Protein AF-A0A085AGQ4-F1 (afdb_monomer_lite)

Foldseek 3Di:
DDDDDDDDDFDAWDWDDDPFKIWTFGCDPNDTDIDMDTPVCLCVWDDDPPDQWTWHWDQPDPVSPDIDIDTHGD

Sequence (74 aa):
MIHFRGAIVEDPCNIARTAENVAFSCYRDGVTKTSVYSLEQAEKGIKGNNAIAVVKMDYINPQKTLAVLRVDYQ

Structure (mmCIF, N/CA/C/O backbone):
data_AF-A0A085AGQ4-F1
#
_entry.id   AF-A0A085AGQ4-F1
#
loop_
_atom_site.group_PDB
_atom_site.id
_atom_site.type_symbol
_atom_site.label_atom_id
_atom_site.label_alt_id
_atom_site.label_comp_id
_atom_site.label_asym_id
_atom_site.label_entity_id
_atom_site.label_seq_id
_atom_site.pdbx_PDB_ins_code
_atom_site.Cartn_x
_atom_site.Cartn_y
_atom_site.Cartn_z
_atom_site.occupancy
_atom_site.B_iso_or_equiv
_atom_site.auth_seq_id
_atom_site.auth_comp_id
_atom_site.auth_asym_id
_atom_site.auth_atom_id
_atom_site.pdbx_PDB_model_num
ATOM 1 N N . MET A 1 1 ? 13.101 -34.718 -24.381 1.00 49.19 1 MET A N 1
ATOM 2 C CA . MET A 1 1 ? 13.744 -33.404 -24.170 1.00 49.19 1 MET A CA 1
ATOM 3 C C . MET A 1 1 ? 12.754 -32.549 -23.395 1.00 49.19 1 MET A C 1
ATOM 5 O O . MET A 1 1 ? 11.634 -32.402 -23.862 1.00 49.19 1 MET A O 1
ATOM 9 N N . ILE A 1 2 ? 13.099 -32.114 -22.182 1.00 58.88 2 ILE A N 1
ATOM 10 C CA . ILE A 1 2 ? 12.212 -31.317 -21.320 1.00 58.88 2 ILE A CA 1
ATOM 11 C C . ILE A 1 2 ? 12.791 -29.906 -21.274 1.00 58.88 2 ILE A C 1
ATOM 13 O O . ILE A 1 2 ? 13.950 -29.734 -20.906 1.00 58.88 2 ILE A O 1
ATOM 17 N N . HIS A 1 3 ? 11.999 -28.915 -21.677 1.00 58.59 3 HIS A N 1
ATOM 18 C CA . HIS A 1 3 ? 12.368 -27.508 -21.584 1.00 58.59 3 HIS A CA 1
ATOM 19 C C . HIS A 1 3 ? 11.613 -26.875 -20.423 1.00 58.59 3 HIS A C 1
ATOM 21 O O . HIS A 1 3 ? 10.384 -26.861 -20.415 1.00 58.59 3 HIS A O 1
ATOM 27 N N . PHE A 1 4 ? 12.353 -26.328 -19.465 1.00 73.44 4 PHE A N 1
ATOM 28 C CA . PHE A 1 4 ? 11.792 -25.504 -18.405 1.00 73.44 4 PHE A CA 1
ATOM 29 C C . PHE A 1 4 ? 11.845 -24.044 -18.852 1.00 73.44 4 PHE A C 1
ATOM 31 O O . PHE A 1 4 ? 12.906 -23.534 -19.209 1.00 73.44 4 PHE A O 1
ATOM 38 N N . ARG A 1 5 ? 10.687 -23.383 -18.867 1.00 72.81 5 ARG A N 1
ATOM 39 C CA . ARG A 1 5 ? 10.574 -21.932 -19.027 1.00 72.81 5 ARG A CA 1
ATOM 40 C C . ARG A 1 5 ? 10.189 -21.347 -17.678 1.00 72.81 5 ARG A C 1
ATOM 42 O O . ARG A 1 5 ? 9.210 -21.783 -17.082 1.00 72.81 5 ARG A O 1
ATOM 49 N N . GLY A 1 6 ? 10.955 -20.367 -17.228 1.00 63.44 6 GLY A N 1
ATOM 50 C CA . GLY A 1 6 ? 10.649 -19.547 -16.065 1.00 63.44 6 GLY A CA 1
ATOM 51 C C . GLY A 1 6 ? 11.014 -18.100 -16.370 1.00 63.44 6 GLY A C 1
ATOM 52 O O . GLY A 1 6 ? 11.863 -17.845 -17.224 1.00 63.44 6 GLY A O 1
ATOM 53 N N . ALA A 1 7 ? 10.359 -17.169 -15.690 1.00 67.94 7 ALA A N 1
ATOM 54 C CA . ALA A 1 7 ? 10.722 -15.760 -15.680 1.00 67.94 7 ALA A CA 1
ATOM 55 C C . ALA A 1 7 ? 11.074 -15.378 -14.240 1.00 67.94 7 ALA A C 1
ATOM 57 O O . ALA A 1 7 ? 10.386 -15.802 -13.311 1.00 67.94 7 ALA A O 1
ATOM 58 N N . ILE A 1 8 ? 12.139 -14.599 -14.057 1.00 63.59 8 ILE A N 1
ATOM 59 C CA . ILE A 1 8 ? 12.379 -13.908 -12.789 1.00 63.59 8 ILE A CA 1
ATOM 60 C C . ILE A 1 8 ? 11.440 -12.702 -12.805 1.00 63.59 8 ILE A C 1
ATOM 62 O O . ILE A 1 8 ? 11.605 -11.810 -13.634 1.00 63.59 8 ILE A O 1
ATOM 66 N N . VAL A 1 9 ? 10.409 -12.736 -11.965 1.00 64.62 9 VAL A N 1
ATOM 67 C CA . VAL A 1 9 ? 9.483 -11.613 -11.780 1.00 64.62 9 VAL A CA 1
ATOM 68 C C . VAL A 1 9 ? 10.055 -10.663 -10.733 1.00 64.62 9 VAL A C 1
ATOM 70 O O . VAL A 1 9 ? 10.768 -11.105 -9.833 1.00 64.62 9 VAL A O 1
ATOM 73 N N . GLU A 1 10 ? 9.783 -9.366 -10.872 1.00 63.91 10 GLU A N 1
ATOM 74 C CA . GLU A 1 10 ? 10.176 -8.383 -9.858 1.00 63.91 10 GLU A CA 1
ATOM 75 C C . GLU A 1 10 ? 9.531 -8.727 -8.505 1.00 63.91 10 GLU A C 1
ATOM 77 O O . GLU A 1 10 ? 8.411 -9.248 -8.450 1.00 63.91 10 GLU A O 1
ATOM 82 N N . ASP A 1 11 ? 10.250 -8.451 -7.414 1.00 69.25 11 ASP A N 1
ATOM 83 C CA . ASP A 1 11 ? 9.743 -8.675 -6.063 1.00 69.25 11 ASP A CA 1
ATOM 84 C C . ASP A 1 11 ? 8.458 -7.864 -5.814 1.00 69.25 11 ASP A C 1
ATOM 86 O O . ASP A 1 11 ? 8.331 -6.724 -6.281 1.00 69.25 11 ASP A O 1
ATOM 90 N N . PRO A 1 12 ? 7.498 -8.407 -5.042 1.00 70.25 12 PRO A N 1
ATOM 91 C CA . PRO A 1 12 ? 6.313 -7.656 -4.659 1.00 70.25 12 PRO A CA 1
ATOM 92 C C . PRO A 1 12 ? 6.712 -6.408 -3.867 1.00 70.25 12 PRO A C 1
ATOM 94 O O . PRO A 1 12 ? 7.670 -6.414 -3.091 1.00 70.25 12 PRO A O 1
ATOM 97 N N . C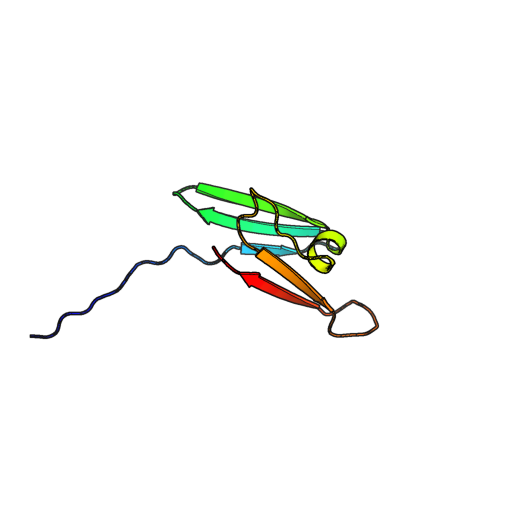YS A 1 13 ? 5.951 -5.324 -4.028 1.00 78.69 13 CYS A N 1
ATOM 98 C CA . CYS A 1 13 ? 6.237 -4.095 -3.294 1.00 78.69 13 CYS A CA 1
ATOM 99 C C . CYS A 1 13 ? 6.197 -4.322 -1.780 1.00 78.69 13 CYS A C 1
ATOM 101 O O . CYS A 1 13 ? 5.265 -4.930 -1.252 1.00 78.69 13 CYS A O 1
ATOM 103 N N . ASN A 1 14 ? 7.170 -3.756 -1.073 1.00 84.88 14 ASN A N 1
ATOM 104 C CA . ASN A 1 14 ? 7.176 -3.710 0.377 1.00 84.88 14 ASN A CA 1
ATOM 105 C C . ASN A 1 14 ? 6.171 -2.654 0.858 1.00 84.88 14 ASN A C 1
ATOM 107 O O . ASN 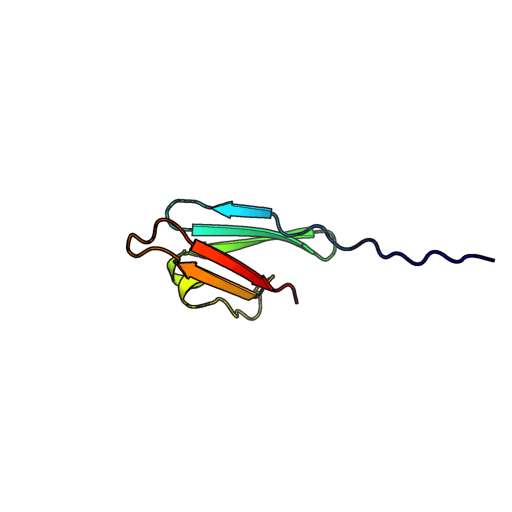A 1 14 ? 6.204 -1.508 0.402 1.00 84.88 14 ASN A O 1
ATOM 111 N N . ILE A 1 15 ? 5.269 -3.048 1.757 1.00 83.19 15 ILE A N 1
ATOM 112 C CA . ILE A 1 15 ? 4.196 -2.190 2.261 1.00 83.19 15 ILE A CA 1
ATOM 113 C C . ILE A 1 15 ? 4.460 -1.892 3.734 1.00 83.19 15 ILE A C 1
ATOM 115 O O . ILE A 1 15 ? 4.466 -2.800 4.564 1.00 83.19 15 ILE A O 1
ATOM 119 N N . ALA A 1 16 ? 4.615 -0.614 4.068 1.00 87.00 16 ALA A N 1
ATOM 120 C CA . ALA A 1 16 ? 4.734 -0.145 5.442 1.00 87.00 16 ALA A CA 1
ATOM 121 C C . ALA A 1 16 ? 3.527 0.724 5.806 1.00 87.00 16 ALA A C 1
ATOM 123 O O . ALA A 1 16 ? 3.148 1.623 5.058 1.00 87.00 16 ALA A O 1
ATOM 124 N N . ARG A 1 17 ? 2.917 0.474 6.967 1.00 84.44 17 ARG A N 1
ATOM 125 C CA . ARG A 1 17 ? 1.754 1.229 7.455 1.00 84.44 17 ARG A CA 1
ATOM 126 C C . ARG A 1 17 ? 2.110 2.024 8.707 1.00 84.44 17 ARG A C 1
ATOM 128 O O . ARG A 1 17 ? 2.723 1.492 9.628 1.00 84.44 17 ARG A O 1
ATOM 135 N N . THR A 1 18 ? 1.647 3.267 8.764 1.00 85.25 18 THR A N 1
ATOM 136 C CA . THR A 1 18 ? 1.565 4.076 9.985 1.00 85.25 18 THR A CA 1
ATOM 137 C C . THR A 1 18 ? 0.098 4.307 10.364 1.00 85.25 18 THR A C 1
ATOM 139 O O . THR A 1 18 ? -0.813 3.794 9.710 1.00 85.25 18 THR A O 1
ATOM 142 N N . ALA A 1 19 ? -0.160 5.057 11.439 1.00 82.19 19 ALA A N 1
ATOM 143 C CA . ALA A 1 19 ? -1.527 5.345 11.878 1.00 82.19 19 ALA A CA 1
ATOM 144 C C . ALA A 1 19 ? -2.367 6.059 10.800 1.00 82.19 19 ALA A C 1
ATOM 146 O O . ALA A 1 19 ? -3.561 5.796 10.691 1.00 82.19 19 ALA A O 1
ATOM 147 N N . GLU A 1 20 ? -1.736 6.905 9.983 1.00 86.00 20 GLU A N 1
ATOM 148 C CA . GLU A 1 20 ? -2.422 7.789 9.030 1.00 86.00 20 GLU A CA 1
ATOM 149 C C . GLU A 1 20 ? -2.052 7.522 7.569 1.00 86.00 20 GLU A C 1
ATOM 151 O O . GLU A 1 20 ? -2.779 7.938 6.667 1.00 86.00 20 GLU A O 1
ATOM 156 N N . ASN A 1 21 ? -0.943 6.820 7.317 1.00 87.94 21 ASN A N 1
ATOM 157 C CA . ASN A 1 21 ? -0.387 6.656 5.979 1.00 87.94 21 ASN A CA 1
ATOM 158 C C . ASN A 1 21 ? 0.004 5.207 5.679 1.00 87.94 21 ASN A C 1
ATOM 160 O O . ASN A 1 21 ? 0.248 4.390 6.569 1.00 87.94 21 ASN A O 1
ATOM 164 N N . VAL A 1 22 ? 0.117 4.914 4.392 1.00 85.69 22 VAL A N 1
ATOM 165 C CA . VAL A 1 22 ? 0.658 3.676 3.846 1.00 85.69 22 VAL A CA 1
ATOM 166 C C . VAL A 1 22 ? 1.725 4.017 2.808 1.00 85.69 22 VAL A C 1
ATOM 168 O O . VAL A 1 22 ? 1.525 4.865 1.940 1.00 85.69 22 VAL A O 1
ATOM 171 N N . ALA A 1 23 ? 2.881 3.376 2.924 1.00 86.81 23 ALA A N 1
ATOM 172 C CA . ALA A 1 23 ? 4.005 3.516 2.017 1.00 86.81 23 ALA A CA 1
ATOM 173 C C . ALA A 1 23 ? 4.191 2.225 1.218 1.00 86.81 23 ALA A C 1
ATOM 175 O O . ALA A 1 23 ? 4.220 1.135 1.788 1.00 86.81 23 ALA A O 1
ATOM 176 N N . PHE A 1 24 ? 4.345 2.369 -0.093 1.00 83.25 24 PHE A N 1
ATOM 177 C CA . PHE A 1 24 ? 4.610 1.298 -1.043 1.00 83.25 24 PHE A CA 1
ATOM 178 C C . PHE A 1 24 ? 5.992 1.501 -1.638 1.00 83.25 24 PHE A C 1
ATOM 180 O O . PHE A 1 24 ? 6.199 2.454 -2.384 1.00 83.25 24 PHE A O 1
ATOM 187 N N . SER A 1 25 ? 6.918 0.606 -1.322 1.00 85.69 25 SER A N 1
ATOM 188 C CA . SER A 1 25 ? 8.270 0.589 -1.873 1.00 85.69 25 SER A CA 1
ATOM 189 C C . SER A 1 25 ? 8.386 -0.554 -2.867 1.00 85.69 25 SER A C 1
ATOM 191 O O . SER A 1 25 ? 8.448 -1.719 -2.485 1.00 85.69 25 SER A O 1
ATOM 193 N N . CYS A 1 26 ? 8.388 -0.216 -4.147 1.00 81.38 26 CYS A N 1
ATOM 194 C CA . CYS A 1 26 ? 8.397 -1.164 -5.250 1.00 81.38 26 CYS A CA 1
ATOM 195 C C . CYS A 1 26 ? 9.749 -1.138 -5.947 1.00 81.38 26 CYS A C 1
ATOM 197 O O . CYS A 1 26 ? 10.225 -0.057 -6.300 1.00 81.38 26 CYS A O 1
ATOM 199 N N . TYR A 1 27 ? 10.344 -2.301 -6.187 1.00 78.50 27 TYR A N 1
ATOM 200 C CA . TYR A 1 27 ? 11.499 -2.392 -7.067 1.00 78.50 27 TYR A CA 1
ATOM 201 C C . TYR A 1 27 ? 11.003 -2.436 -8.511 1.00 78.50 27 TYR A C 1
ATOM 203 O O . TYR A 1 27 ? 10.327 -3.387 -8.881 1.00 78.50 27 TYR A O 1
ATOM 211 N N . ARG A 1 28 ? 11.269 -1.380 -9.283 1.00 75.62 28 ARG A N 1
ATOM 212 C CA . ARG A 1 28 ? 10.885 -1.272 -10.694 1.00 75.62 28 ARG A CA 1
ATOM 213 C C . ARG A 1 28 ? 11.999 -0.632 -11.501 1.00 75.62 28 ARG A C 1
ATOM 215 O O . ARG A 1 28 ? 12.563 0.373 -11.073 1.00 75.62 28 ARG A O 1
ATOM 222 N N . ASP A 1 29 ? 12.280 -1.166 -12.684 1.00 74.88 29 ASP A N 1
ATOM 223 C CA . ASP A 1 29 ? 13.320 -0.643 -13.588 1.00 74.88 29 ASP A CA 1
ATOM 224 C C . ASP A 1 29 ? 14.720 -0.603 -12.938 1.00 74.88 29 ASP A C 1
ATOM 226 O O . ASP A 1 29 ? 15.533 0.281 -13.215 1.00 74.88 29 ASP A O 1
ATOM 230 N N . GLY A 1 30 ? 15.004 -1.526 -12.016 1.00 76.44 30 GLY A N 1
ATOM 231 C CA . GLY A 1 30 ? 16.281 -1.572 -11.300 1.00 76.44 30 GLY A CA 1
ATOM 232 C C . GLY A 1 30 ? 16.409 -0.592 -10.122 1.00 76.44 30 GLY A C 1
ATOM 233 O O . GLY A 1 30 ? 17.459 -0.556 -9.475 1.00 76.44 30 GLY A O 1
ATOM 234 N N . VAL A 1 31 ? 15.364 0.189 -9.817 1.00 81.06 31 VAL A N 1
ATOM 235 C CA . VAL A 1 31 ? 15.346 1.170 -8.722 1.00 81.06 31 VAL A CA 1
ATOM 236 C C . VAL A 1 31 ? 14.147 0.980 -7.795 1.00 81.06 31 VAL A C 1
ATOM 238 O O . VAL A 1 31 ? 13.035 0.678 -8.222 1.00 81.06 31 VAL A O 1
ATOM 241 N N . THR A 1 32 ? 14.348 1.215 -6.499 1.00 84.00 32 THR A N 1
ATOM 242 C CA . THR A 1 32 ? 13.239 1.244 -5.539 1.00 84.00 32 THR A CA 1
ATOM 243 C C . THR A 1 32 ? 12.516 2.581 -5.634 1.00 84.00 32 THR A C 1
ATOM 245 O O . THR A 1 32 ? 13.074 3.626 -5.299 1.00 84.00 32 THR A O 1
ATOM 248 N N . LYS A 1 33 ? 11.257 2.554 -6.068 1.00 83.00 33 LYS A N 1
ATOM 249 C CA . LYS A 1 33 ? 10.356 3.707 -6.070 1.00 83.00 33 LYS A CA 1
ATOM 250 C C . LYS A 1 33 ? 9.421 3.597 -4.865 1.00 83.00 33 LYS A C 1
ATOM 252 O O . LYS A 1 33 ? 8.732 2.589 -4.709 1.00 83.00 33 LYS A O 1
ATOM 257 N N . THR A 1 34 ? 9.384 4.631 -4.026 1.00 84.69 34 THR A N 1
ATOM 258 C CA . THR A 1 34 ? 8.499 4.689 -2.853 1.00 84.69 34 THR A CA 1
ATOM 259 C C . THR A 1 34 ? 7.377 5.694 -3.077 1.00 84.69 34 THR A C 1
ATOM 261 O O . THR A 1 34 ? 7.632 6.860 -3.362 1.00 84.69 34 THR A O 1
ATOM 264 N N . SER A 1 35 ? 6.132 5.247 -2.931 1.00 82.44 35 SER A N 1
ATOM 265 C CA . SER A 1 35 ? 4.941 6.099 -2.934 1.00 82.44 35 SER A CA 1
ATOM 266 C C . SER A 1 35 ? 4.273 6.058 -1.569 1.00 82.44 35 SER A C 1
ATOM 268 O O . SER A 1 35 ? 4.047 4.979 -1.028 1.00 82.44 35 SER A O 1
ATOM 270 N N . VAL A 1 36 ? 3.954 7.223 -1.014 1.00 85.94 36 VAL A N 1
ATOM 271 C CA . VAL A 1 36 ? 3.268 7.348 0.276 1.00 85.94 36 VAL A CA 1
ATOM 272 C C . VAL A 1 36 ? 1.891 7.944 0.039 1.00 85.94 36 VAL A C 1
ATOM 274 O O . VAL A 1 36 ? 1.765 8.956 -0.648 1.00 85.94 36 VAL A O 1
ATOM 277 N N . TYR A 1 37 ? 0.874 7.319 0.618 1.00 83.69 37 TYR A N 1
ATOM 278 C CA . TYR A 1 37 ? -0.512 7.750 0.517 1.00 83.69 37 TYR A CA 1
ATOM 279 C C . TYR A 1 37 ? -1.156 7.785 1.894 1.00 83.69 37 TYR A C 1
ATOM 281 O O . TYR A 1 37 ? -0.854 6.942 2.741 1.00 83.69 37 TYR A O 1
ATOM 289 N N . SER A 1 38 ? -2.080 8.718 2.112 1.00 87.00 38 SER A N 1
ATOM 290 C CA . SER A 1 38 ? -2.898 8.677 3.321 1.00 87.00 38 SER A CA 1
ATOM 291 C C . SER A 1 38 ? -3.884 7.510 3.262 1.00 87.00 38 SER A C 1
ATOM 293 O O . SER A 1 38 ? -4.297 7.065 2.186 1.00 87.00 38 SER A O 1
ATOM 295 N N . LEU A 1 39 ? -4.300 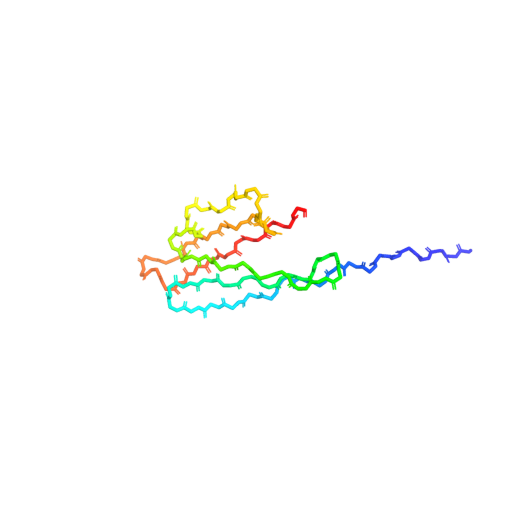7.015 4.426 1.00 83.50 39 LEU A N 1
ATOM 296 C CA . LEU A 1 39 ? -5.338 5.987 4.510 1.00 83.50 39 LEU A CA 1
ATOM 297 C C . LEU A 1 39 ? -6.639 6.456 3.840 1.00 83.50 39 LEU A C 1
ATOM 299 O O . LEU A 1 39 ? -7.273 5.681 3.135 1.00 83.50 39 LEU A O 1
ATOM 303 N N . GLU A 1 40 ? -6.987 7.738 3.952 1.00 84.38 40 GLU A N 1
ATOM 304 C CA . GLU A 1 40 ? -8.159 8.306 3.273 1.00 84.38 40 GLU A CA 1
ATOM 305 C C . GLU A 1 40 ? -8.026 8.279 1.737 1.00 84.38 40 GLU A C 1
ATOM 307 O O . GLU A 1 40 ? -8.991 8.006 1.023 1.00 84.38 40 GLU A O 1
ATOM 312 N N . GLN A 1 41 ? -6.826 8.525 1.201 1.00 82.06 41 GLN A N 1
ATOM 313 C CA . GLN A 1 41 ? -6.572 8.392 -0.236 1.00 82.06 41 GLN A CA 1
ATOM 314 C C . GLN A 1 41 ? -6.684 6.933 -0.682 1.00 82.06 41 GLN A C 1
ATOM 316 O O . GLN A 1 41 ? -7.295 6.654 -1.713 1.00 82.06 41 GLN A O 1
ATOM 321 N N . ALA A 1 42 ? -6.148 6.001 0.107 1.00 81.06 42 ALA A N 1
ATOM 322 C CA . ALA A 1 42 ? -6.243 4.575 -0.178 1.00 81.06 42 ALA A CA 1
ATOM 323 C C . ALA A 1 42 ? -7.693 4.055 -0.102 1.00 81.06 42 ALA A C 1
ATOM 325 O O . A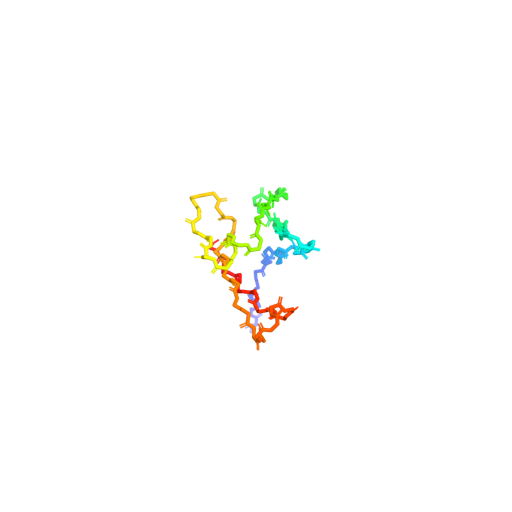LA A 1 42 ? -8.067 3.221 -0.928 1.00 81.06 42 ALA A O 1
ATOM 326 N N . GLU A 1 43 ? -8.526 4.577 0.811 1.00 82.88 43 GLU A N 1
ATOM 327 C CA . GLU A 1 43 ? -9.978 4.307 0.854 1.00 82.88 43 GLU A CA 1
ATOM 328 C C . GLU A 1 43 ? -10.667 4.727 -0.450 1.00 82.88 43 GLU A C 1
ATOM 330 O O . GLU A 1 43 ? -11.455 3.974 -1.022 1.00 82.88 43 GLU A O 1
ATOM 335 N N . LYS A 1 44 ? -10.358 5.932 -0.948 1.00 82.38 44 LYS A N 1
ATOM 336 C CA . LYS A 1 44 ? -10.954 6.470 -2.184 1.00 82.38 44 LYS A CA 1
ATOM 337 C C . LYS A 1 44 ? -10.464 5.755 -3.447 1.00 82.38 44 LYS A C 1
ATOM 339 O O . LYS A 1 44 ? -11.066 5.911 -4.509 1.00 82.38 44 LYS A O 1
ATOM 344 N N . GLY A 1 45 ? -9.418 4.941 -3.324 1.00 73.50 45 GLY A N 1
ATOM 345 C CA . GLY A 1 45 ? -8.759 4.274 -4.432 1.00 73.50 45 GLY A CA 1
ATOM 346 C C . GLY A 1 45 ? -7.802 5.219 -5.154 1.00 73.50 45 GLY A C 1
ATOM 347 O O . GLY A 1 45 ? -8.178 6.295 -5.617 1.00 73.50 45 GLY A O 1
ATOM 348 N N . ILE A 1 46 ? -6.548 4.802 -5.287 1.00 73.81 46 ILE A N 1
ATOM 349 C CA . ILE A 1 46 ? -5.503 5.604 -5.920 1.00 73.81 46 ILE A CA 1
ATOM 350 C C . ILE A 1 46 ? -5.280 5.087 -7.338 1.00 73.81 46 ILE A C 1
ATOM 352 O O . ILE A 1 46 ? -4.808 3.971 -7.541 1.00 73.81 46 ILE A O 1
ATOM 356 N N . LYS A 1 47 ? -5.614 5.929 -8.319 1.00 64.06 47 LYS A N 1
ATOM 357 C CA . LYS A 1 47 ? -5.340 5.737 -9.752 1.00 64.06 47 LYS A CA 1
ATOM 358 C C . LYS A 1 47 ? -4.567 6.938 -10.309 1.00 64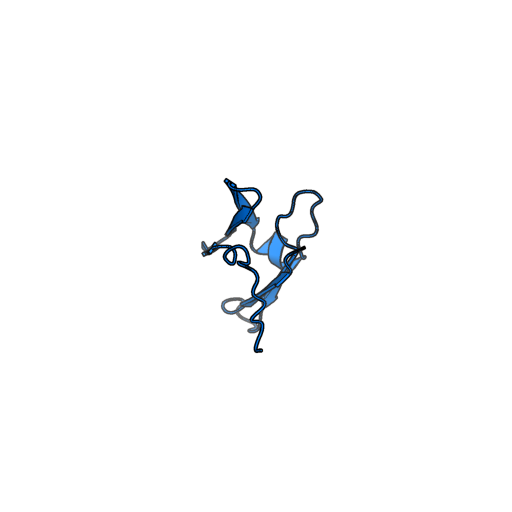.06 47 LYS A C 1
ATOM 360 O O . LYS A 1 47 ? -5.020 7.604 -11.233 1.00 64.06 47 LYS A O 1
ATOM 365 N N . GLY A 1 48 ? -3.458 7.305 -9.672 1.00 56.62 48 GLY A N 1
ATOM 366 C CA . GLY A 1 48 ? -2.622 8.408 -10.157 1.00 56.62 48 GLY A CA 1
ATOM 367 C C . GLY A 1 48 ? -1.773 7.988 -11.361 1.00 56.62 48 GLY A C 1
ATOM 368 O O . GLY A 1 48 ? -1.305 6.856 -11.397 1.00 56.62 48 GLY A O 1
ATOM 369 N N . ASN A 1 49 ? -1.500 8.904 -12.298 1.00 51.75 49 ASN A N 1
ATOM 370 C CA . ASN A 1 49 ? -0.645 8.652 -13.476 1.00 51.75 49 ASN A CA 1
ATOM 371 C C . ASN A 1 49 ? 0.789 8.181 -13.138 1.00 51.75 49 ASN A C 1
ATOM 373 O O . ASN A 1 49 ? 1.441 7.591 -13.989 1.00 51.75 49 ASN A O 1
ATOM 377 N N . ASN A 1 50 ? 1.264 8.425 -11.910 1.00 55.38 50 ASN A N 1
ATOM 378 C CA . ASN A 1 50 ? 2.566 7.973 -11.395 1.00 55.38 50 ASN A CA 1
ATOM 379 C C . ASN A 1 50 ? 2.432 6.877 -10.318 1.00 55.38 50 ASN A C 1
ATOM 381 O O . ASN A 1 50 ? 3.384 6.616 -9.583 1.00 55.38 50 ASN A O 1
ATOM 385 N N . ALA A 1 51 ? 1.246 6.285 -10.149 1.00 59.12 51 ALA A N 1
ATOM 386 C CA . ALA A 1 51 ? 1.041 5.249 -9.149 1.00 59.12 51 ALA A CA 1
ATOM 387 C C . ALA A 1 51 ? 1.728 3.957 -9.606 1.00 59.12 51 ALA A C 1
ATOM 389 O O . ALA A 1 51 ? 1.432 3.418 -10.667 1.00 59.12 51 ALA A O 1
ATOM 390 N N . ILE A 1 52 ? 2.652 3.460 -8.784 1.00 61.31 52 ILE A N 1
ATOM 391 C CA . ILE A 1 52 ? 3.422 2.239 -9.064 1.00 61.31 52 ILE A CA 1
ATOM 392 C C . ILE A 1 52 ? 2.525 0.982 -8.976 1.00 61.31 52 ILE A C 1
ATOM 394 O O . ILE A 1 52 ? 2.894 -0.098 -9.436 1.00 61.31 52 ILE A O 1
ATOM 398 N N . ALA A 1 53 ? 1.333 1.126 -8.392 1.00 67.12 53 ALA A N 1
ATOM 399 C CA . ALA A 1 53 ? 0.258 0.146 -8.357 1.00 67.12 53 ALA A CA 1
ATOM 400 C C . ALA A 1 53 ? -1.083 0.869 -8.152 1.00 67.12 53 ALA A C 1
ATOM 402 O O . ALA A 1 53 ? -1.126 1.943 -7.545 1.00 67.12 53 ALA A O 1
ATOM 403 N N . VAL A 1 54 ? -2.183 0.272 -8.615 1.00 71.69 54 VAL A N 1
ATOM 404 C CA . VAL A 1 54 ? -3.523 0.721 -8.220 1.00 71.69 54 VAL A CA 1
ATOM 405 C C . VAL A 1 54 ? -3.803 0.163 -6.835 1.00 71.69 54 VAL A C 1
ATOM 407 O O . VAL A 1 54 ? -3.727 -1.044 -6.611 1.00 71.69 54 VAL A O 1
ATOM 410 N N . VAL A 1 55 ? -4.116 1.056 -5.901 1.00 77.25 55 VAL A N 1
ATOM 411 C CA . VAL A 1 55 ? -4.326 0.696 -4.499 1.00 77.25 55 VAL A CA 1
ATOM 412 C C . VAL A 1 55 ? -5.759 1.001 -4.116 1.00 77.25 55 VAL A C 1
ATOM 414 O O . VAL A 1 55 ? -6.224 2.125 -4.308 1.00 77.25 55 VAL A O 1
ATOM 417 N N . LYS A 1 56 ? -6.446 0.017 -3.539 1.00 82.69 56 LYS A N 1
ATOM 418 C CA . LYS A 1 56 ? -7.775 0.195 -2.955 1.00 82.69 56 LYS A CA 1
ATOM 419 C C . LYS A 1 56 ? -7.814 -0.420 -1.569 1.00 82.69 56 LYS A C 1
ATOM 421 O O . LYS A 1 56 ? -7.452 -1.583 -1.399 1.00 82.69 56 LYS A O 1
ATOM 426 N N . MET A 1 57 ? -8.247 0.362 -0.592 1.00 85.38 57 MET A N 1
ATOM 427 C CA . MET A 1 57 ? -8.393 -0.091 0.780 1.00 85.38 57 MET A CA 1
ATOM 428 C C . MET A 1 57 ? -9.867 -0.192 1.148 1.00 85.38 57 MET A C 1
ATOM 430 O O . MET A 1 57 ? -10.616 0.769 1.010 1.00 85.38 57 MET A O 1
ATOM 434 N N . ASP A 1 58 ? -10.264 -1.355 1.648 1.00 86.31 58 ASP A N 1
ATOM 435 C CA . ASP A 1 58 ? -11.631 -1.644 2.060 1.00 86.31 58 ASP A CA 1
ATOM 436 C C . ASP A 1 58 ? -11.632 -2.083 3.531 1.00 86.31 58 ASP A C 1
ATOM 438 O O . ASP A 1 58 ? -11.007 -3.081 3.896 1.00 86.31 58 ASP A O 1
ATOM 442 N N . TYR A 1 59 ? -12.317 -1.335 4.399 1.00 86.56 59 TYR A N 1
ATOM 443 C CA . TYR A 1 59 ? -12.455 -1.698 5.811 1.00 86.56 59 TYR A CA 1
ATOM 444 C C . TYR A 1 59 ? -13.438 -2.850 5.981 1.00 86.56 59 TYR A C 1
ATOM 446 O O . TYR A 1 59 ? -14.537 -2.829 5.431 1.00 86.56 59 TYR A O 1
ATOM 454 N N . ILE A 1 60 ? -13.052 -3.839 6.783 1.00 90.19 60 ILE A N 1
ATOM 455 C CA . ILE A 1 60 ? -13.858 -5.043 7.032 1.00 90.19 60 ILE A CA 1
ATOM 456 C C . ILE A 1 60 ? -14.552 -5.019 8.393 1.00 90.19 60 ILE A C 1
ATOM 458 O O . ILE A 1 60 ? -15.251 -5.966 8.745 1.00 90.19 60 ILE A O 1
ATOM 462 N N . ASN A 1 61 ? -14.369 -3.949 9.173 1.00 88.69 61 ASN A N 1
ATOM 463 C CA . ASN A 1 61 ? -15.046 -3.776 10.448 1.00 88.69 61 ASN A CA 1
ATOM 464 C C . ASN A 1 61 ? -15.571 -2.342 10.655 1.00 88.69 61 ASN A C 1
ATOM 466 O O . ASN A 1 61 ? -14.937 -1.380 10.215 1.00 88.69 61 ASN A O 1
ATOM 470 N N . PRO A 1 62 ? -16.689 -2.167 11.390 1.00 83.81 62 PRO A N 1
ATOM 471 C CA . PRO A 1 62 ? -17.283 -0.845 11.623 1.00 83.81 62 PRO A CA 1
ATOM 472 C C . PRO A 1 62 ? -16.358 0.121 12.373 1.00 83.81 62 PRO A C 1
ATOM 474 O O . PRO A 1 62 ? -16.448 1.329 12.200 1.00 83.81 62 PRO A O 1
ATOM 477 N N . GLN A 1 63 ? -15.453 -0.415 13.196 1.00 88.44 63 GLN A N 1
ATOM 478 C CA . GLN A 1 63 ? -14.492 0.364 13.981 1.00 88.44 63 GLN A CA 1
ATOM 479 C C . GLN A 1 63 ? -13.317 0.897 13.140 1.00 88.44 63 GLN A C 1
ATOM 481 O O . GLN A 1 63 ? -12.462 1.588 13.684 1.00 88.44 63 GLN A O 1
ATOM 486 N N . LYS A 1 64 ? -13.243 0.562 11.841 1.00 83.38 64 LYS A N 1
ATOM 487 C CA . LYS A 1 64 ? -12.153 0.939 10.928 1.00 83.38 64 LYS A CA 1
ATOM 488 C C . LYS A 1 64 ? -10.743 0.605 11.451 1.00 83.38 64 LYS A C 1
ATOM 490 O O . LYS A 1 64 ? -9.783 1.342 11.231 1.00 83.38 64 LYS A O 1
ATOM 495 N N . THR A 1 65 ? -10.593 -0.524 12.139 1.00 83.38 65 THR A N 1
ATOM 496 C CA . THR A 1 65 ? -9.283 -0.995 12.633 1.00 83.38 65 THR A CA 1
ATOM 497 C C . THR A 1 65 ? -8.686 -2.104 11.770 1.00 83.38 65 THR A C 1
ATOM 499 O O . THR A 1 65 ? -7.474 -2.310 11.795 1.00 83.38 65 THR A O 1
ATOM 502 N N . LEU A 1 66 ? -9.516 -2.780 10.972 1.00 84.75 66 LEU A N 1
ATOM 503 C CA . LEU A 1 66 ? -9.135 -3.858 10.067 1.00 84.75 66 LEU A CA 1
ATOM 504 C C . LEU A 1 66 ? -9.533 -3.489 8.640 1.00 84.75 66 LEU A C 1
ATOM 506 O O . LEU A 1 66 ? -10.691 -3.161 8.372 1.00 84.75 66 LEU A O 1
ATOM 510 N N . ALA A 1 67 ? -8.576 -3.579 7.723 1.00 86.06 67 ALA A N 1
ATOM 511 C CA . ALA A 1 67 ? -8.789 -3.296 6.314 1.00 86.06 67 ALA A CA 1
ATOM 512 C C . ALA A 1 67 ? -8.067 -4.309 5.431 1.00 86.06 67 ALA A C 1
ATOM 514 O O . ALA A 1 67 ? -7.015 -4.837 5.791 1.00 86.06 67 ALA A O 1
ATOM 515 N N . VAL A 1 68 ? -8.642 -4.547 4.260 1.00 87.12 68 VAL A N 1
ATOM 516 C CA . VAL A 1 68 ? -8.025 -5.283 3.165 1.00 87.12 68 VAL A CA 1
ATOM 517 C C . VAL A 1 68 ? -7.473 -4.266 2.180 1.00 87.12 68 VAL A C 1
ATOM 519 O O . VAL A 1 68 ? -8.183 -3.365 1.738 1.00 87.12 68 VAL A O 1
ATOM 522 N N . LEU A 1 69 ? -6.198 -4.417 1.840 1.00 83.62 69 LEU A N 1
ATOM 523 C CA . LEU A 1 69 ? -5.504 -3.574 0.880 1.00 83.62 69 LEU A CA 1
ATOM 524 C C . LEU A 1 69 ? -5.301 -4.372 -0.406 1.00 83.62 69 LEU A C 1
ATOM 526 O O . LEU A 1 69 ? -4.541 -5.340 -0.422 1.00 83.62 69 LEU A O 1
ATOM 530 N N . ARG A 1 70 ? -5.995 -3.988 -1.476 1.00 82.94 70 ARG A N 1
ATOM 531 C CA . ARG A 1 70 ? -5.779 -4.546 -2.811 1.00 82.94 70 ARG A CA 1
ATOM 532 C C . ARG A 1 70 ? -4.726 -3.721 -3.529 1.00 82.94 70 ARG A C 1
ATOM 534 O O . ARG A 1 70 ? -4.832 -2.496 -3.572 1.00 82.94 70 ARG A O 1
ATOM 541 N N . VAL A 1 71 ? -3.736 -4.413 -4.075 1.00 77.88 71 VAL A N 1
ATOM 542 C CA . VAL A 1 71 ? -2.615 -3.830 -4.807 1.00 77.88 71 VAL A CA 1
ATOM 543 C C . VAL A 1 71 ? -2.572 -4.501 -6.169 1.00 77.88 71 VAL A C 1
ATOM 545 O O . VAL A 1 71 ? -2.247 -5.682 -6.260 1.00 77.88 71 VAL A O 1
ATOM 548 N N . ASP A 1 72 ? -2.930 -3.755 -7.207 1.00 77.94 72 ASP A N 1
ATOM 549 C CA . ASP A 1 72 ? -2.879 -4.231 -8.585 1.00 77.94 72 ASP A CA 1
ATOM 550 C C . ASP A 1 72 ? -1.634 -3.647 -9.265 1.00 77.94 72 ASP A C 1
ATOM 552 O O . ASP A 1 72 ? -1.521 -2.431 -9.468 1.00 77.94 72 ASP A O 1
ATOM 556 N N . TYR A 1 73 ? -0.681 -4.521 -9.592 1.00 69.50 73 TYR A N 1
ATOM 557 C CA . TYR A 1 73 ? 0.542 -4.171 -10.311 1.00 69.50 73 TYR A CA 1
ATOM 558 C C . TYR A 1 73 ? 0.234 -4.058 -11.812 1.00 69.50 73 TYR A C 1
ATOM 560 O O . TYR A 1 73 ? -0.206 -5.032 -12.420 1.00 69.50 73 TYR A O 1
ATOM 568 N N . GLN A 1 74 ? 0.423 -2.866 -12.389 1.00 65.12 74 GLN A N 1
ATOM 569 C CA . GLN A 1 74 ? 0.372 -2.640 -13.844 1.00 65.12 74 GLN A CA 1
ATOM 570 C C . GLN A 1 74 ? 1.722 -2.878 -14.499 1.00 65.12 74 GLN A C 1
ATOM 572 O O . GLN A 1 74 ? 2.729 -2.580 -13.818 1.00 65.12 74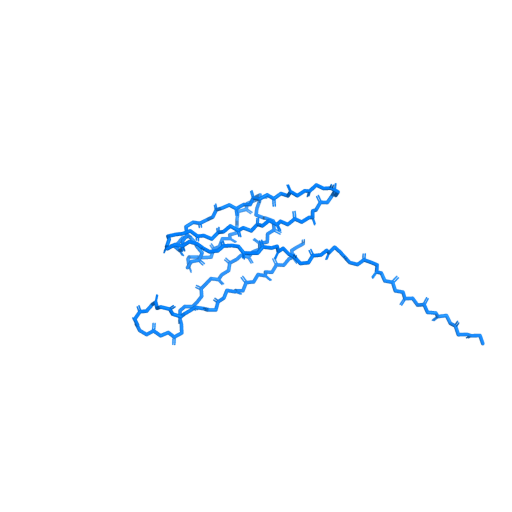 GLN A O 1
#

InterPro domains:
  IPR059806 YmdA, beta-sandwich domain [PF27184] (3-74)

Organism: NCBI:txid1005994

pLDDT: mean 77.26, std 10.14, range [49.19, 90.19]

Radius of gyration: 15.43 Å; chains: 1; bounding box: 34×42×38 Å

Secondary structure (DSSP, 8-state):
--------PPPPPEEEE-SSEEEEEEEETTEEEEEEEEHHHHHH-B--TT-SSEEEEEE-STTS--EEEEEE--